Protein AF-A0A431TX43-F1 (afdb_monomer)

Foldseek 3Di:
DADPVVVVLVVLLCVLLVPDPFFPDKDWDDCVVVVNDDPPDATEIEGEGAPVCQVVCLVCVVVSVVSSAAWPDWDACVVVPQRQWIWTFHVPPTHTYIYGYAYPPGDDDDDPDDCDDDPDDDDPDDDDDDDDDDDDDDDDDDDD

InterPro domains:
  IPR043519 Nucleotidyltransferase superfamily [G3DSA:3.30.460.10] (5-109)
  IPR043519 Nucleotidyltransferase superfamily [SSF81301] (9-104)

Mean predicted aligned error: 12.67 Å

Secondary structure (DSSP, 8-state):
---HHHHHHHHHHHHHHTTSTTEEEEEE-HHHHTT---TT--EEEEEEE-TTTHHHHHHTHHHHHHTTSEEEEEEEEGGGTEEEEEEEEEETTTEEEEEEEEESSP-PPPPSS------PPPPP----------PPP-------

Nearest PDB structures (foldseek):
  1fa0-assembly1_A  TM=6.247E-01  e=3.330E-04  Saccharomyces cerevisiae
  2hhp-assembly1_A  TM=6.272E-01  e=1.187E-03  Saccharomyces cerevisiae
  1q79-assembly1_A  TM=6.149E-01  e=7.606E-04  Bos taurus
  2q66-assembly1_A  TM=6.181E-01  e=4.228E-03  Saccharomyces cerevisiae
  4lt6-assembly2_B  TM=6.548E-01  e=7.030E-03  Homo sapiens

Structure (mmCIF, N/CA/C/O backbone):
data_AF-A0A431TX43-F1
#
_entry.id   AF-A0A431TX43-F1
#
loop_
_atom_site.group_PDB
_atom_site.id
_atom_site.type_symbol
_atom_site.label_atom_id
_atom_site.label_alt_id
_atom_site.label_comp_id
_atom_site.label_asym_id
_atom_site.label_entity_id
_atom_site.label_seq_id
_atom_site.pdbx_PDB_ins_code
_atom_site.Cartn_x
_atom_site.Cartn_y
_atom_site.Cartn_z
_atom_site.occupancy
_atom_site.B_iso_or_equiv
_atom_site.auth_seq_id
_atom_site.auth_comp_id
_atom_site.auth_asym_id
_atom_site.auth_atom_id
_atom_site.pdbx_PDB_model_num
ATOM 1 N N . MET A 1 1 ? -2.132 2.238 21.425 1.00 80.12 1 MET A N 1
ATOM 2 C CA . MET A 1 1 ? -2.419 0.804 21.174 1.00 80.12 1 MET A CA 1
ATOM 3 C C . MET A 1 1 ? -2.918 0.733 19.749 1.00 80.12 1 MET A C 1
ATOM 5 O O . MET A 1 1 ? -3.757 1.552 19.419 1.00 80.12 1 MET A O 1
ATOM 9 N N . ILE A 1 2 ? -2.390 -0.160 18.915 1.00 87.12 2 ILE A N 1
ATOM 10 C CA . ILE A 1 2 ? -2.815 -0.237 17.511 1.00 87.12 2 ILE A CA 1
ATOM 11 C C . ILE A 1 2 ? -4.205 -0.896 17.459 1.00 87.12 2 ILE A C 1
ATOM 13 O O . ILE A 1 2 ? -4.360 -1.964 18.060 1.00 87.12 2 ILE A O 1
ATOM 17 N N . PRO A 1 3 ? -5.209 -0.302 16.790 1.00 93.38 3 PRO A N 1
ATOM 18 C CA . PRO A 1 3 ? -6.519 -0.921 16.642 1.00 93.38 3 PRO A CA 1
ATOM 19 C C . PRO A 1 3 ? -6.438 -2.262 15.903 1.00 93.38 3 PRO A C 1
ATOM 21 O O . PRO A 1 3 ? -5.670 -2.438 14.953 1.00 93.38 3 PRO A O 1
ATOM 24 N N . ALA A 1 4 ? -7.266 -3.218 16.325 1.00 93.75 4 ALA A N 1
ATOM 25 C CA . ALA A 1 4 ? -7.238 -4.580 15.791 1.00 93.75 4 ALA A CA 1
ATOM 26 C C . ALA A 1 4 ? -7.537 -4.635 14.282 1.00 93.75 4 ALA A C 1
ATOM 28 O O . ALA A 1 4 ? -6.928 -5.436 13.576 1.00 93.75 4 ALA A O 1
ATOM 29 N N . ALA A 1 5 ? -8.428 -3.766 13.794 1.00 94.19 5 ALA A N 1
ATOM 30 C CA . ALA A 1 5 ? -8.775 -3.632 12.380 1.00 94.19 5 ALA A CA 1
ATOM 31 C C . ALA A 1 5 ? -7.543 -3.322 11.514 1.00 94.19 5 ALA A C 1
ATOM 33 O O . ALA A 1 5 ? -7.214 -4.077 10.598 1.00 94.19 5 ALA A O 1
ATOM 34 N N . HIS A 1 6 ? -6.814 -2.261 11.865 1.00 95.38 6 HIS A N 1
ATOM 35 C CA . HIS A 1 6 ? -5.587 -1.840 11.191 1.00 95.38 6 HIS A CA 1
ATOM 36 C C . HIS A 1 6 ? -4.523 -2.931 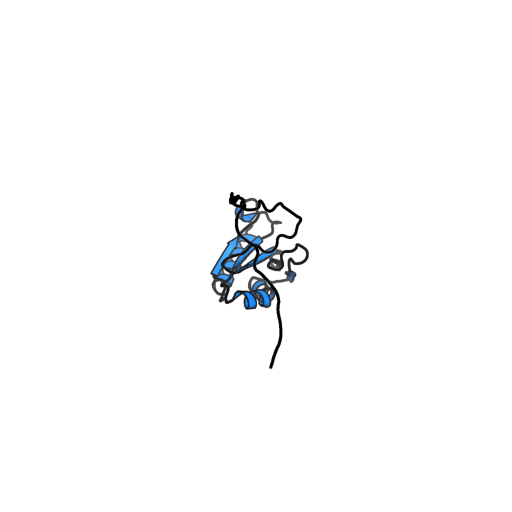11.222 1.00 95.38 6 HIS A C 1
ATOM 38 O O . HIS A 1 6 ? -3.910 -3.236 10.201 1.00 95.38 6 HIS A O 1
ATOM 44 N N . GLN A 1 7 ? -4.334 -3.571 12.378 1.00 94.44 7 GLN A N 1
ATOM 45 C CA . GLN A 1 7 ? -3.363 -4.651 12.509 1.00 94.44 7 GLN A CA 1
ATOM 46 C C . GLN A 1 7 ? -3.709 -5.854 11.619 1.00 94.44 7 GLN A C 1
ATOM 48 O O . GLN A 1 7 ? -2.837 -6.375 10.923 1.00 94.44 7 GLN A O 1
ATOM 53 N N . GLN A 1 8 ? -4.971 -6.287 11.608 1.00 95.62 8 GLN A N 1
ATOM 54 C CA . GLN A 1 8 ? -5.426 -7.401 10.772 1.00 95.62 8 GLN A CA 1
ATOM 55 C C . GLN A 1 8 ? -5.270 -7.087 9.283 1.00 95.62 8 GLN A C 1
ATOM 57 O O . GLN A 1 8 ? -4.747 -7.925 8.542 1.00 95.62 8 GLN A O 1
ATOM 62 N N . PHE A 1 9 ? -5.647 -5.875 8.865 1.00 96.81 9 PHE A N 1
ATOM 63 C CA . PHE A 1 9 ? -5.485 -5.429 7.485 1.00 96.81 9 PHE A CA 1
ATOM 64 C C . PHE A 1 9 ? -4.014 -5.447 7.061 1.00 96.81 9 PHE A C 1
ATOM 66 O O . PHE A 1 9 ? -3.682 -6.070 6.058 1.00 96.81 9 PHE A O 1
ATOM 73 N N . VAL A 1 10 ? -3.106 -4.851 7.847 1.00 96.00 10 VAL A N 1
ATOM 74 C CA . VAL A 1 10 ? -1.666 -4.828 7.528 1.00 96.00 10 VAL A CA 1
ATOM 75 C C . VAL A 1 10 ? -1.093 -6.242 7.427 1.00 96.00 10 VAL A C 1
ATOM 77 O O . VAL A 1 10 ? -0.368 -6.547 6.480 1.00 96.00 10 VAL A O 1
ATOM 80 N N . HIS A 1 11 ? -1.435 -7.133 8.361 1.00 95.94 11 HIS A N 1
ATOM 81 C CA . HIS A 1 11 ? -0.963 -8.520 8.331 1.00 95.94 11 HIS A CA 1
ATOM 82 C C . HIS A 1 11 ? -1.430 -9.254 7.066 1.00 95.94 11 HIS A C 1
ATOM 84 O O . HIS A 1 11 ? -0.638 -9.953 6.427 1.00 95.94 11 HIS A O 1
ATOM 90 N N . HIS A 1 12 ? -2.698 -9.083 6.687 1.00 96.69 12 HIS A N 1
ATOM 91 C CA . HIS A 1 12 ? -3.237 -9.653 5.458 1.00 96.69 12 HIS A CA 1
ATOM 92 C C . HIS A 1 12 ? -2.572 -9.045 4.217 1.00 96.69 12 HIS A C 1
ATOM 94 O O . HIS A 1 12 ? -2.070 -9.784 3.367 1.00 96.69 12 HIS A O 1
ATOM 100 N N . ALA A 1 13 ? -2.493 -7.716 4.145 1.00 97.19 13 ALA A N 1
ATOM 101 C CA . ALA A 1 13 ? -1.906 -6.993 3.028 1.00 97.19 13 ALA A CA 1
ATOM 102 C C . ALA A 1 13 ? -0.452 -7.418 2.792 1.00 97.19 13 ALA A C 1
ATOM 104 O O . ALA A 1 13 ? -0.097 -7.780 1.675 1.00 97.19 13 ALA A O 1
ATOM 105 N N . VAL A 1 14 ? 0.381 -7.493 3.835 1.00 96.88 14 VAL A N 1
ATOM 106 C CA . VAL A 1 14 ? 1.767 -7.982 3.718 1.00 96.88 14 VAL A CA 1
ATOM 107 C C . VAL A 1 14 ? 1.811 -9.429 3.208 1.00 96.88 14 VAL A C 1
ATOM 109 O O . VAL A 1 14 ? 2.640 -9.765 2.357 1.00 96.88 14 VAL A O 1
ATOM 112 N N . ALA A 1 15 ? 0.905 -10.295 3.667 1.00 97.25 15 ALA A N 1
ATOM 113 C CA . ALA A 1 15 ? 0.834 -11.683 3.213 1.00 97.25 15 ALA A CA 1
ATOM 114 C C . ALA A 1 15 ? 0.398 -11.819 1.741 1.00 97.25 15 ALA A C 1
ATOM 116 O O . ALA A 1 15 ? 0.795 -12.781 1.080 1.00 97.25 15 ALA A O 1
ATOM 117 N N . VAL A 1 16 ? -0.422 -10.905 1.220 1.00 97.56 16 VAL A N 1
ATOM 118 C CA . VAL A 1 16 ? -0.799 -10.859 -0.203 1.00 97.56 16 VAL A CA 1
ATOM 119 C C . VAL A 1 16 ? 0.334 -10.253 -1.032 1.00 97.56 16 VAL A C 1
ATOM 121 O O . VAL A 1 16 ? 0.825 -10.892 -1.960 1.00 97.56 16 VAL A O 1
ATOM 124 N N . LEU A 1 17 ? 0.821 -9.071 -0.647 1.00 97.25 17 LEU A N 1
ATOM 125 C CA . LEU A 1 17 ? 1.832 -8.302 -1.378 1.00 97.25 17 LEU A CA 1
ATOM 126 C C . LEU A 1 17 ? 3.170 -9.039 -1.499 1.00 97.25 17 LEU A C 1
ATOM 128 O O . LEU A 1 17 ? 3.805 -8.972 -2.547 1.00 97.25 17 LEU A O 1
ATOM 132 N N . SER A 1 18 ? 3.571 -9.802 -0.479 1.00 95.62 18 SER A N 1
ATOM 133 C CA . SER A 1 18 ? 4.780 -10.647 -0.524 1.00 95.62 18 SER A CA 1
ATOM 134 C C . SER A 1 18 ? 4.723 -11.768 -1.570 1.00 95.62 18 SER A C 1
ATOM 136 O O . SER A 1 18 ? 5.760 -12.321 -1.933 1.00 95.62 18 SER A O 1
ATOM 138 N N . ARG A 1 19 ? 3.528 -12.108 -2.068 1.00 96.44 19 ARG A N 1
ATOM 139 C CA . ARG A 1 19 ? 3.313 -13.096 -3.136 1.00 96.44 19 ARG A CA 1
ATOM 140 C C . ARG A 1 19 ? 3.077 -12.458 -4.503 1.00 96.44 19 ARG A C 1
ATOM 142 O O . ARG A 1 19 ? 3.000 -13.185 -5.490 1.00 96.44 19 ARG A O 1
ATOM 149 N N . THR A 1 20 ? 2.990 -11.132 -4.579 1.00 96.50 20 THR A N 1
ATOM 150 C CA . THR A 1 20 ? 2.767 -10.396 -5.824 1.00 96.50 20 THR A CA 1
ATOM 151 C C . THR A 1 20 ? 4.092 -10.195 -6.567 1.00 96.50 20 THR A C 1
ATOM 153 O O . THR A 1 20 ? 4.960 -9.461 -6.087 1.00 96.50 20 THR A O 1
ATOM 156 N N . PRO A 1 21 ? 4.281 -10.792 -7.762 1.00 96.75 21 PRO A N 1
ATOM 157 C CA . PRO A 1 21 ? 5.534 -10.669 -8.498 1.00 96.75 21 PRO A CA 1
ATOM 158 C C . PRO A 1 21 ? 5.849 -9.215 -8.855 1.00 96.75 21 PRO A C 1
ATOM 160 O O . PRO A 1 21 ? 5.016 -8.516 -9.437 1.00 96.75 21 PRO A O 1
ATOM 163 N N . GLY A 1 22 ? 7.076 -8.788 -8.557 1.00 96.06 22 GLY A N 1
ATOM 164 C CA . GLY A 1 22 ? 7.559 -7.431 -8.816 1.00 96.06 22 GLY A CA 1
ATOM 165 C C . GLY A 1 22 ? 7.403 -6.462 -7.644 1.00 96.06 22 GLY A C 1
ATOM 166 O O . GLY A 1 22 ? 7.916 -5.352 -7.736 1.00 96.06 22 GLY A O 1
ATOM 167 N N . ILE A 1 23 ? 6.756 -6.863 -6.545 1.00 97.12 23 ILE A N 1
ATOM 168 C CA . ILE A 1 23 ? 6.844 -6.153 -5.264 1.00 97.12 23 ILE A CA 1
ATOM 169 C C . ILE A 1 23 ? 8.015 -6.751 -4.483 1.00 97.12 23 ILE A C 1
ATOM 171 O O . ILE A 1 23 ? 8.047 -7.950 -4.220 1.00 97.12 23 ILE A O 1
ATOM 175 N N . VAL A 1 24 ? 8.998 -5.922 -4.142 1.00 96.25 24 VAL A N 1
ATOM 176 C CA . VAL A 1 24 ? 10.239 -6.338 -3.464 1.00 96.25 24 VAL A CA 1
ATOM 177 C C . VAL A 1 24 ? 10.257 -5.970 -1.982 1.00 96.25 24 VAL A C 1
ATOM 179 O O . VAL A 1 24 ? 11.102 -6.455 -1.235 1.00 96.25 24 VAL A O 1
ATOM 182 N N . GLY A 1 25 ? 9.326 -5.124 -1.540 1.00 95.12 25 GLY A N 1
ATOM 183 C CA . GLY A 1 25 ? 9.193 -4.747 -0.141 1.00 95.12 25 GLY A CA 1
ATOM 184 C C . GLY A 1 25 ? 7.925 -3.951 0.132 1.00 95.12 25 GLY A C 1
ATOM 185 O O . GLY A 1 25 ? 7.310 -3.395 -0.777 1.00 95.12 25 GLY A O 1
ATOM 186 N N . VAL A 1 26 ? 7.553 -3.893 1.407 1.00 96.50 26 VAL A N 1
ATOM 187 C CA . VAL A 1 26 ? 6.471 -3.049 1.915 1.00 96.50 26 VAL A CA 1
ATOM 188 C C . VAL A 1 26 ? 7.015 -2.300 3.125 1.00 96.50 26 VAL A C 1
ATOM 190 O O . VAL A 1 26 ? 7.568 -2.918 4.034 1.00 96.50 26 VAL A O 1
ATOM 193 N N . ALA A 1 27 ? 6.882 -0.980 3.123 1.00 94.75 27 ALA A N 1
ATOM 194 C CA . ALA A 1 27 ? 7.138 -0.136 4.282 1.00 94.75 27 ALA A CA 1
ATOM 195 C C . ALA A 1 27 ? 5.823 0.481 4.768 1.00 94.75 27 ALA A C 1
ATOM 197 O O . ALA A 1 27 ? 4.875 0.613 3.995 1.00 94.75 27 ALA A O 1
ATOM 198 N N . ILE A 1 28 ? 5.776 0.851 6.044 1.00 93.88 28 ILE A N 1
ATOM 199 C CA . ILE A 1 28 ? 4.630 1.515 6.666 1.00 93.88 28 ILE A CA 1
ATOM 200 C C . ILE A 1 28 ? 5.071 2.870 7.222 1.00 93.88 28 ILE A C 1
ATOM 202 O O . ILE A 1 28 ? 6.151 2.976 7.814 1.00 93.88 28 ILE A O 1
ATOM 206 N N . GLY A 1 29 ? 4.273 3.900 6.962 1.00 90.25 29 GLY A N 1
ATOM 207 C CA . GLY A 1 29 ? 4.542 5.284 7.342 1.00 90.25 29 GLY A CA 1
ATOM 208 C C . GLY A 1 29 ? 3.502 5.852 8.305 1.00 90.25 29 GLY A C 1
ATOM 209 O O . GLY A 1 29 ? 2.799 5.109 8.992 1.00 90.25 29 GLY A O 1
ATOM 210 N N . GLY A 1 30 ? 3.456 7.183 8.356 1.00 88.12 30 GLY A N 1
ATOM 211 C CA . GLY A 1 30 ? 2.421 7.955 9.040 1.00 88.12 30 GLY A CA 1
ATOM 212 C C . GLY A 1 30 ? 2.247 7.639 10.522 1.00 88.12 30 GLY A C 1
ATOM 213 O O . GLY A 1 30 ? 3.205 7.331 11.244 1.00 88.12 30 GLY A O 1
ATOM 214 N N . SER A 1 31 ? 0.990 7.692 10.962 1.00 82.19 31 SER A N 1
ATOM 215 C CA . SER A 1 31 ? 0.580 7.536 12.365 1.00 82.19 31 SER A CA 1
ATOM 216 C C . SER A 1 31 ? 1.021 6.202 12.985 1.00 82.19 31 SER A C 1
ATOM 218 O O . SER A 1 31 ? 1.216 6.112 14.202 1.00 82.19 31 SER A O 1
ATOM 220 N N . TRP A 1 32 ? 1.254 5.169 12.162 1.00 87.81 32 TRP A N 1
ATOM 221 C CA . TRP A 1 32 ? 1.773 3.878 12.616 1.00 87.81 32 TRP A CA 1
ATOM 222 C C . TRP A 1 32 ? 3.214 4.004 13.111 1.00 87.81 32 TRP A C 1
ATOM 224 O O . TRP A 1 32 ? 3.552 3.504 14.186 1.00 87.81 32 TRP A O 1
ATOM 234 N N . GLN A 1 33 ? 4.069 4.674 12.334 1.00 79.69 33 GLN A N 1
ATOM 235 C CA . GLN A 1 33 ? 5.471 4.886 12.694 1.00 79.69 33 GLN A CA 1
ATOM 236 C C . GLN A 1 33 ? 5.598 5.818 13.907 1.00 79.69 33 GLN A C 1
ATOM 238 O O . GLN A 1 33 ? 6.448 5.593 14.766 1.00 79.69 33 GLN A O 1
ATOM 243 N N . GLU A 1 34 ? 4.719 6.814 14.006 1.00 81.25 34 GLU A N 1
ATOM 244 C CA . GLU A 1 34 ? 4.674 7.782 15.110 1.00 81.25 34 GLU A CA 1
ATOM 245 C C . GLU A 1 34 ? 4.026 7.225 16.392 1.00 81.25 34 GLU A C 1
ATOM 247 O O . GLU A 1 34 ? 3.975 7.909 17.412 1.00 81.25 34 GLU A O 1
ATOM 252 N N . GLN A 1 35 ? 3.545 5.974 16.363 1.00 80.12 35 GLN A N 1
ATOM 253 C CA . GLN A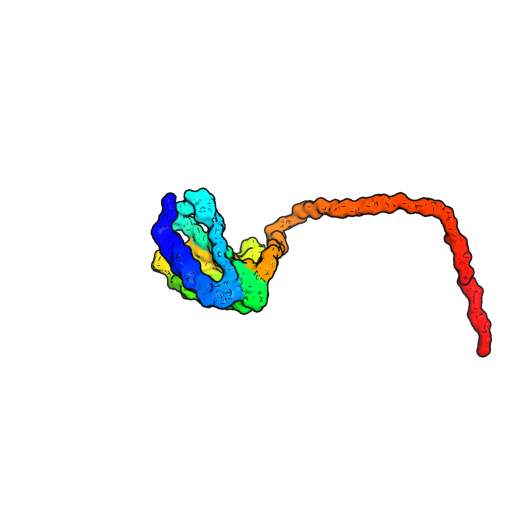 1 35 ? 2.829 5.315 17.465 1.00 80.12 35 GLN A CA 1
ATOM 254 C C . GLN A 1 35 ? 1.578 6.081 17.943 1.00 80.12 35 GLN A C 1
ATOM 256 O O . GLN A 1 35 ? 1.133 5.895 19.079 1.00 80.12 35 GLN A O 1
ATOM 261 N N . ALA A 1 36 ? 0.995 6.904 17.069 1.00 85.19 36 ALA A N 1
ATOM 262 C CA . ALA A 1 36 ? -0.149 7.777 17.339 1.00 85.19 36 ALA A CA 1
ATOM 263 C C . ALA A 1 36 ? -1.468 7.253 16.739 1.00 85.19 36 ALA A C 1
ATOM 265 O O . ALA A 1 36 ? -2.469 7.959 16.739 1.00 85.19 36 ALA A O 1
ATOM 266 N N . LEU A 1 37 ? -1.459 6.023 16.223 1.00 89.19 37 LEU A N 1
ATOM 267 C CA . LEU A 1 37 ? -2.563 5.433 15.47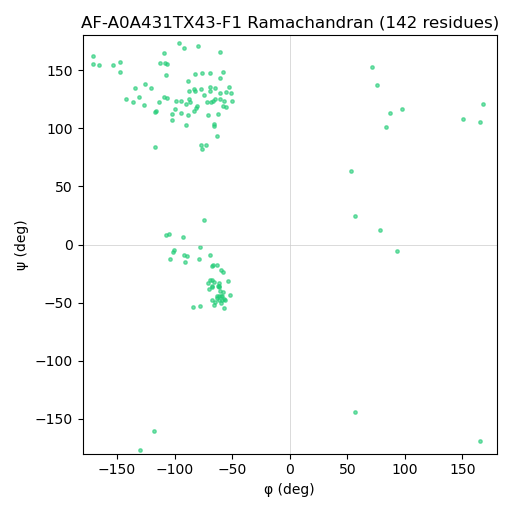4 1.00 89.19 37 LEU A CA 1
ATOM 268 C C . LEU A 1 37 ? -3.790 5.140 16.358 1.00 89.19 37 LEU A C 1
ATOM 270 O O . LEU A 1 37 ? -3.670 4.519 17.422 1.00 89.19 37 LEU A O 1
ATOM 274 N N . ASP A 1 38 ? -4.962 5.551 15.878 1.00 90.69 38 ASP A N 1
ATOM 275 C CA . ASP A 1 38 ? -6.280 5.351 16.485 1.00 90.69 38 ASP A CA 1
ATOM 276 C C . ASP A 1 38 ? -7.300 4.769 15.484 1.00 90.69 38 ASP A C 1
ATOM 278 O O . ASP A 1 38 ? -6.963 4.422 14.354 1.00 90.69 38 ASP A O 1
ATOM 282 N N . GLU A 1 39 ? -8.556 4.607 15.908 1.00 89.38 39 GLU A N 1
ATOM 283 C CA . GLU A 1 39 ? -9.613 3.994 15.088 1.00 89.38 39 GLU A CA 1
ATOM 284 C C . GLU A 1 39 ? -10.009 4.810 13.845 1.00 89.38 39 GLU A C 1
ATOM 286 O O . GLU A 1 39 ? -10.603 4.250 12.925 1.00 89.38 39 GLU A O 1
ATOM 291 N N . PHE A 1 40 ? -9.662 6.099 13.800 1.00 91.00 40 PHE A N 1
ATOM 292 C CA . PHE A 1 40 ? -9.968 7.009 12.691 1.00 91.00 40 PHE A CA 1
ATOM 293 C C . PHE A 1 40 ? -8.770 7.248 11.771 1.00 91.00 40 PHE A C 1
ATOM 295 O O . PHE A 1 40 ? -8.909 7.899 10.736 1.00 91.00 40 PHE A O 1
ATOM 302 N N . SER A 1 41 ? -7.604 6.734 12.154 1.00 92.94 41 SER A N 1
ATOM 303 C CA . SER A 1 41 ? -6.368 6.880 11.405 1.00 92.94 41 SER A CA 1
ATOM 304 C C . SER A 1 41 ? -6.414 6.096 10.097 1.00 92.94 41 SER A C 1
ATOM 306 O O . SER A 1 41 ? -6.995 5.012 10.005 1.00 92.94 41 SER A O 1
ATOM 308 N N . ASP A 1 42 ? -5.747 6.632 9.091 1.00 94.69 42 ASP A N 1
ATOM 309 C CA . ASP A 1 42 ? -5.416 5.949 7.853 1.00 94.69 42 ASP A CA 1
ATOM 310 C C . ASP A 1 42 ? -4.195 5.027 8.009 1.00 94.69 42 ASP A C 1
ATOM 312 O O . ASP A 1 42 ? -3.516 4.981 9.041 1.00 94.69 42 ASP A O 1
ATOM 316 N N . LEU A 1 43 ? -3.954 4.224 6.971 1.00 96.50 43 LEU A N 1
ATOM 317 C CA . LEU A 1 43 ? -2.762 3.396 6.828 1.00 96.50 43 LEU A CA 1
ATOM 318 C C . LEU A 1 43 ? -1.943 3.835 5.620 1.00 96.50 43 LEU A C 1
ATOM 320 O O . LEU A 1 43 ? -2.354 3.613 4.485 1.00 96.50 43 LEU A O 1
ATOM 324 N N . ASP A 1 44 ? -0.736 4.333 5.863 1.00 96.19 44 ASP A N 1
ATOM 325 C CA . ASP A 1 44 ? 0.227 4.661 4.813 1.00 96.19 44 ASP A CA 1
ATOM 326 C C . ASP A 1 44 ? 1.129 3.465 4.489 1.00 96.19 44 ASP A C 1
ATOM 328 O O . ASP A 1 44 ? 2.091 3.180 5.211 1.00 96.19 44 ASP A O 1
ATOM 332 N N . LEU A 1 45 ? 0.869 2.769 3.382 1.00 97.31 45 LEU A N 1
ATOM 333 C CA . LEU A 1 45 ? 1.715 1.677 2.897 1.00 97.31 45 LEU A CA 1
ATOM 334 C C . LEU A 1 45 ? 2.513 2.107 1.667 1.00 97.31 45 LEU A C 1
ATOM 336 O O . LEU A 1 45 ? 1.968 2.514 0.642 1.00 97.31 45 LEU A O 1
ATOM 340 N N . VAL A 1 46 ? 3.830 1.931 1.729 1.00 96.81 46 VAL A N 1
ATOM 341 C CA . VAL A 1 46 ? 4.726 2.132 0.589 1.00 96.81 46 VAL A CA 1
ATOM 342 C C . VAL A 1 46 ? 5.110 0.778 0.008 1.00 96.81 46 VAL A C 1
ATOM 344 O O . VAL A 1 46 ? 5.835 -0.001 0.627 1.00 96.81 46 VAL A O 1
ATOM 347 N N . LEU A 1 47 ? 4.637 0.504 -1.203 1.00 97.31 47 LEU A N 1
ATOM 348 C CA . LEU A 1 47 ? 4.950 -0.690 -1.976 1.00 97.31 47 LEU A CA 1
ATOM 349 C C . LEU A 1 47 ? 6.206 -0.414 -2.801 1.00 97.31 47 LEU A C 1
ATOM 351 O O . LEU A 1 47 ? 6.192 0.387 -3.740 1.00 97.31 47 LEU A O 1
ATOM 355 N N . VAL A 1 48 ? 7.293 -1.093 -2.447 1.00 96.88 48 VAL A N 1
ATOM 356 C CA . VAL A 1 48 ? 8.572 -0.997 -3.146 1.00 96.88 48 VAL A CA 1
ATOM 357 C C . VAL A 1 48 ? 8.571 -1.998 -4.293 1.00 96.88 48 VAL A C 1
ATOM 359 O O . VAL A 1 48 ? 8.377 -3.196 -4.085 1.00 96.88 48 VAL A O 1
ATOM 362 N N . LEU A 1 49 ? 8.778 -1.507 -5.507 1.00 97.12 49 LEU A N 1
ATOM 363 C CA . LEU A 1 49 ? 8.671 -2.261 -6.746 1.00 97.12 49 LEU A CA 1
ATOM 364 C C . LEU A 1 49 ? 10.048 -2.520 -7.353 1.00 97.12 49 LEU A C 1
ATOM 366 O O . LEU A 1 49 ? 10.935 -1.659 -7.332 1.00 97.12 49 LEU A O 1
ATOM 370 N N . ASP A 1 50 ? 10.180 -3.679 -7.989 1.00 96.06 50 ASP A N 1
ATOM 371 C CA . ASP A 1 50 ? 11.203 -3.904 -9.001 1.00 96.06 50 ASP A CA 1
ATOM 372 C C . ASP A 1 50 ? 10.979 -2.900 -10.155 1.00 96.06 50 ASP A C 1
ATOM 374 O O . ASP A 1 50 ? 9.871 -2.855 -10.711 1.00 96.06 50 ASP A O 1
ATOM 378 N N . PRO A 1 51 ? 11.985 -2.092 -10.546 1.00 95.44 51 PRO A N 1
ATOM 379 C CA . PRO A 1 51 ? 11.860 -1.163 -11.668 1.00 95.44 51 PRO A CA 1
ATOM 380 C C . PRO A 1 51 ? 11.385 -1.811 -12.974 1.00 95.44 51 PRO A C 1
ATOM 382 O O . PRO A 1 51 ? 10.670 -1.158 -13.734 1.00 95.44 51 PRO A O 1
ATOM 385 N N . ALA A 1 52 ? 11.712 -3.081 -13.231 1.00 95.88 52 ALA A N 1
ATOM 386 C CA . ALA A 1 52 ? 11.243 -3.790 -14.421 1.00 95.88 52 ALA A CA 1
ATOM 387 C C . ALA A 1 52 ? 9.732 -4.086 -14.378 1.00 95.88 52 ALA A C 1
ATOM 389 O O . ALA A 1 52 ? 9.072 -4.124 -15.416 1.00 95.88 52 ALA A O 1
ATOM 390 N N . ALA A 1 53 ? 9.166 -4.270 -13.182 1.00 96.00 53 ALA A N 1
ATOM 391 C CA . ALA A 1 53 ? 7.743 -4.537 -12.984 1.00 96.00 53 ALA A CA 1
ATOM 392 C C . ALA A 1 53 ? 6.909 -3.263 -12.779 1.00 96.00 53 ALA A C 1
ATOM 394 O O . ALA A 1 53 ? 5.682 -3.317 -12.893 1.00 96.00 53 ALA A O 1
ATOM 395 N N . ALA A 1 54 ? 7.551 -2.127 -12.490 1.00 95.19 54 ALA A N 1
ATOM 396 C CA . ALA A 1 54 ? 6.875 -0.895 -12.106 1.00 95.19 54 ALA A CA 1
ATOM 397 C C . ALA A 1 54 ? 5.830 -0.401 -13.124 1.00 95.19 54 ALA A C 1
ATOM 399 O O . ALA A 1 54 ? 4.709 -0.151 -12.694 1.00 95.19 54 ALA A O 1
ATOM 400 N N . PRO A 1 55 ? 6.086 -0.316 -14.448 1.00 94.94 55 PRO A N 1
ATOM 401 C CA . PRO A 1 55 ? 5.070 0.162 -15.393 1.00 94.94 55 PRO A CA 1
ATOM 402 C C . PRO A 1 55 ? 3.784 -0.673 -15.365 1.00 94.94 55 PRO A C 1
ATOM 404 O O . PRO A 1 55 ? 2.685 -0.123 -15.373 1.00 94.94 55 PRO A O 1
ATOM 407 N N . ARG A 1 56 ? 3.927 -2.000 -15.266 1.00 96.38 56 ARG A N 1
ATOM 408 C CA . ARG A 1 56 ? 2.804 -2.936 -15.157 1.00 96.38 56 ARG A CA 1
ATOM 409 C C . ARG A 1 56 ? 2.057 -2.746 -13.841 1.00 96.38 56 ARG A C 1
ATOM 411 O O . ARG A 1 56 ? 0.853 -2.538 -13.855 1.00 96.38 56 ARG A O 1
ATOM 418 N N . LEU A 1 57 ? 2.766 -2.765 -12.712 1.00 96.56 57 LEU A N 1
ATOM 419 C CA . LEU A 1 57 ? 2.144 -2.640 -11.390 1.00 96.56 57 LEU A CA 1
ATOM 420 C C . LEU A 1 57 ? 1.496 -1.268 -11.174 1.00 96.56 57 LEU A C 1
ATOM 422 O O . LEU A 1 57 ? 0.471 -1.193 -10.511 1.00 96.56 57 LEU A O 1
ATOM 426 N N . LEU A 1 58 ? 2.041 -0.199 -11.768 1.00 94.94 58 LEU A N 1
ATOM 427 C CA . LEU A 1 58 ? 1.421 1.128 -11.795 1.00 94.94 58 LEU A CA 1
ATOM 428 C C . LEU A 1 58 ? 0.135 1.135 -12.652 1.00 94.94 58 LEU A C 1
ATOM 430 O O . LEU A 1 58 ? -0.841 1.784 -12.290 1.00 94.94 58 LEU A O 1
ATOM 434 N N . ALA A 1 59 ? 0.079 0.395 -13.760 1.00 95.00 59 ALA A N 1
ATOM 435 C CA . ALA A 1 59 ? -1.163 0.240 -14.524 1.00 95.00 59 ALA A CA 1
ATOM 436 C C . ALA A 1 59 ? -2.199 -0.636 -13.789 1.00 95.00 59 ALA A C 1
ATOM 438 O O . 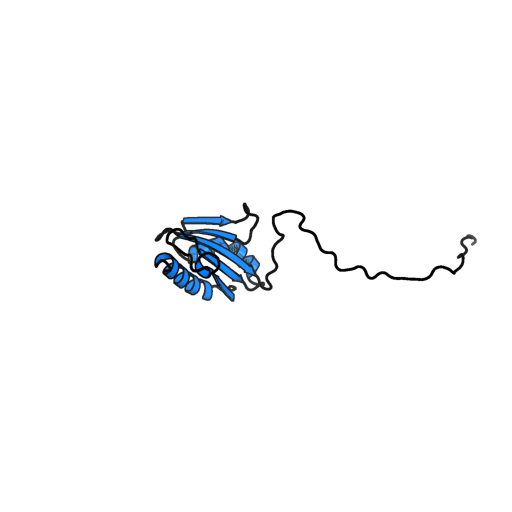ALA A 1 59 ? -3.398 -0.386 -13.870 1.00 95.00 59 ALA A O 1
ATOM 439 N N . GLU A 1 60 ? -1.735 -1.630 -13.031 1.00 95.88 60 GLU A N 1
ATOM 440 C CA . GLU A 1 60 ? -2.556 -2.621 -12.325 1.00 95.88 60 GLU A CA 1
ATOM 441 C C . GLU A 1 60 ? -2.888 -2.229 -10.869 1.00 95.88 60 GLU A C 1
ATOM 443 O O . GLU A 1 60 ? -3.484 -3.029 -10.149 1.00 95.88 60 GLU A O 1
ATOM 448 N N . ARG A 1 61 ? -2.546 -1.014 -10.403 1.00 95.88 61 ARG A N 1
ATOM 449 C CA . ARG A 1 61 ? -2.720 -0.614 -8.985 1.00 95.88 61 ARG A CA 1
ATOM 450 C C . ARG A 1 61 ? -4.129 -0.853 -8.431 1.00 95.88 61 ARG A C 1
ATOM 452 O O . ARG A 1 61 ? -4.204 -1.374 -7.321 1.00 95.88 61 ARG A O 1
ATOM 459 N N . PRO A 1 62 ? -5.229 -0.546 -9.152 1.00 97.19 62 PRO A N 1
ATOM 460 C CA . PRO A 1 62 ? -6.572 -0.835 -8.647 1.00 97.19 62 PRO A CA 1
ATOM 461 C C . PRO A 1 62 ? -6.808 -2.332 -8.414 1.00 97.19 62 PRO A C 1
ATOM 463 O O . PRO A 1 62 ? -7.439 -2.712 -7.434 1.00 97.19 62 PRO A O 1
ATOM 466 N N . ALA A 1 63 ? -6.254 -3.197 -9.270 1.00 97.75 63 ALA A N 1
ATOM 467 C CA . ALA A 1 63 ? -6.350 -4.645 -9.103 1.00 97.75 63 ALA A CA 1
ATOM 468 C C . ALA A 1 63 ? -5.507 -5.136 -7.915 1.00 97.75 63 ALA A C 1
ATOM 470 O O . ALA A 1 63 ? -5.946 -6.007 -7.167 1.00 97.75 63 ALA A O 1
ATOM 471 N N . VAL A 1 64 ? -4.324 -4.545 -7.702 1.00 97.75 64 VAL A N 1
ATOM 472 C CA . VAL A 1 64 ? -3.515 -4.807 -6.502 1.00 97.75 64 VAL A CA 1
ATOM 473 C C . VAL A 1 64 ? -4.287 -4.398 -5.247 1.00 97.75 64 VAL A C 1
ATOM 475 O O . VAL A 1 64 ? -4.395 -5.213 -4.338 1.00 97.75 64 VAL A O 1
ATOM 478 N N . ALA A 1 65 ? -4.879 -3.202 -5.209 1.00 98.12 65 ALA A N 1
ATOM 479 C CA . ALA A 1 65 ? -5.698 -2.738 -4.087 1.00 98.12 65 ALA A CA 1
ATOM 480 C C . ALA A 1 65 ? -6.891 -3.673 -3.823 1.00 98.12 65 ALA A C 1
ATOM 482 O O . ALA A 1 65 ? -7.077 -4.147 -2.705 1.00 98.12 65 ALA A O 1
ATOM 483 N N . ALA A 1 66 ? -7.634 -4.049 -4.867 1.00 98.00 66 ALA A N 1
ATOM 484 C CA . ALA A 1 66 ? -8.762 -4.975 -4.757 1.00 98.00 66 ALA A CA 1
ATOM 485 C C . ALA A 1 66 ? -8.375 -6.364 -4.209 1.00 98.00 66 ALA A C 1
ATOM 487 O O . ALA A 1 66 ? -9.227 -7.073 -3.683 1.00 98.00 66 ALA A O 1
ATOM 488 N N . SER A 1 67 ? -7.101 -6.762 -4.304 1.00 97.44 67 SER A N 1
ATOM 489 C CA . SER A 1 67 ? -6.612 -8.023 -3.732 1.00 97.44 67 SER A CA 1
ATOM 490 C C . SER A 1 67 ? -6.362 -7.978 -2.218 1.00 97.44 67 SER A C 1
ATOM 492 O O . SER A 1 67 ? -6.178 -9.033 -1.615 1.00 97.44 67 SER A O 1
ATOM 494 N N . LEU A 1 68 ? -6.347 -6.788 -1.601 1.00 97.69 68 LEU A N 1
ATOM 495 C CA . LEU A 1 68 ? -6.022 -6.601 -0.179 1.00 97.69 68 LEU A CA 1
ATOM 496 C C . LEU A 1 68 ? -7.249 -6.639 0.743 1.00 97.69 68 LEU A C 1
ATOM 498 O O . LEU A 1 68 ? -7.093 -6.637 1.961 1.00 97.69 68 LEU A O 1
ATOM 502 N N . GLY A 1 69 ? -8.464 -6.647 0.193 1.00 96.44 69 GLY A N 1
ATOM 503 C CA . GLY A 1 69 ? -9.696 -6.643 0.978 1.00 96.44 69 GLY A CA 1
ATOM 504 C C . GLY A 1 69 ? -10.926 -6.294 0.145 1.00 96.44 69 GLY A C 1
ATOM 505 O O . GLY A 1 69 ? -10.867 -6.229 -1.083 1.00 96.44 69 GLY A O 1
ATOM 506 N N . ARG A 1 70 ? -12.054 -6.038 0.816 1.00 97.38 70 ARG A N 1
ATOM 507 C CA . ARG A 1 70 ? -13.295 -5.593 0.167 1.00 97.38 70 ARG A CA 1
ATOM 508 C C . ARG A 1 70 ? -13.179 -4.113 -0.214 1.00 97.38 70 ARG A C 1
ATOM 510 O O . ARG A 1 70 ? -13.613 -3.242 0.528 1.00 97.38 70 ARG A O 1
ATOM 517 N N . LEU A 1 71 ? -12.543 -3.829 -1.348 1.00 98.25 71 LEU A N 1
ATOM 518 C CA . LEU A 1 71 ? -12.366 -2.465 -1.850 1.00 98.25 71 LEU A CA 1
ATOM 519 C C . LEU A 1 71 ? -13.723 -1.863 -2.248 1.00 98.25 71 LEU A C 1
ATOM 521 O O . LEU A 1 71 ? -14.434 -2.435 -3.074 1.00 98.25 71 LEU A O 1
ATOM 525 N N . LEU A 1 72 ? -14.067 -0.719 -1.660 1.00 98.00 72 LEU A N 1
ATOM 526 C CA . LEU A 1 72 ? -15.244 0.066 -2.028 1.00 98.00 72 LEU A CA 1
ATOM 527 C C . LEU A 1 72 ? -14.931 0.969 -3.213 1.00 98.00 72 LEU A C 1
ATOM 529 O O . LEU A 1 72 ? -15.630 0.919 -4.216 1.00 98.00 72 LEU A O 1
ATOM 533 N N . GLU A 1 73 ? -13.875 1.770 -3.088 1.00 97.81 73 GLU A N 1
ATOM 534 C CA . GLU A 1 73 ? -13.444 2.727 -4.103 1.00 97.81 73 GLU A CA 1
ATOM 535 C C . GLU A 1 73 ? -11.939 2.992 -3.998 1.00 97.81 73 GLU A C 1
ATOM 537 O O . GLU A 1 73 ? -11.340 2.864 -2.925 1.00 97.81 73 GLU A O 1
ATOM 542 N N . CYS A 1 74 ? -11.324 3.398 -5.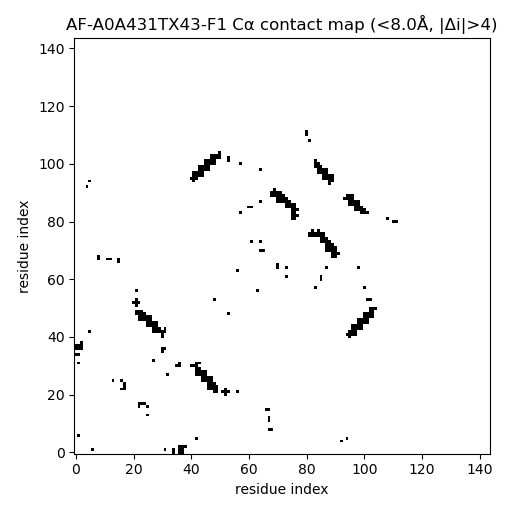111 1.00 97.56 74 CYS A N 1
ATOM 543 C CA . CYS A 1 74 ? -9.952 3.903 -5.114 1.00 97.56 74 CYS A CA 1
ATOM 544 C C . CYS A 1 74 ? -9.740 4.984 -6.176 1.00 97.56 74 CYS A C 1
ATOM 546 O O . CYS A 1 74 ? -10.332 4.934 -7.254 1.00 97.56 74 CYS A O 1
ATOM 548 N N . PHE A 1 75 ? -8.853 5.936 -5.898 1.00 95.56 75 PHE A N 1
ATOM 549 C CA . PHE A 1 75 ? -8.529 7.022 -6.820 1.00 95.56 75 PHE A CA 1
ATOM 550 C C . PHE A 1 75 ? -7.070 7.459 -6.692 1.00 95.56 75 PHE A C 1
ATOM 552 O O . PHE A 1 75 ? -6.403 7.226 -5.685 1.00 95.56 75 PHE A O 1
ATOM 559 N N . THR A 1 76 ? -6.543 8.068 -7.751 1.00 95.00 76 THR A N 1
ATOM 560 C CA . THR A 1 76 ? -5.154 8.529 -7.801 1.00 95.00 76 THR A CA 1
ATOM 561 C C . THR A 1 76 ? -4.964 9.817 -6.994 1.00 95.00 76 THR A C 1
ATOM 563 O O . THR A 1 76 ? -5.822 10.704 -6.958 1.00 95.00 76 THR A O 1
ATOM 566 N N . GLY A 1 77 ? -3.778 9.970 -6.403 1.00 91.19 77 GLY A N 1
ATOM 567 C CA . GLY A 1 77 ? -3.331 11.190 -5.724 1.00 91.19 77 GLY A CA 1
ATOM 568 C C . GLY A 1 77 ? -2.953 12.339 -6.670 1.00 91.19 77 GLY A C 1
ATOM 569 O O . GLY A 1 77 ? -2.211 13.241 -6.288 1.00 91.19 77 GLY A O 1
ATOM 570 N N . GLU A 1 78 ? -3.427 12.340 -7.920 1.00 90.00 78 GLU A N 1
ATOM 571 C CA . GLU A 1 78 ? -3.087 13.379 -8.906 1.00 90.00 78 GLU A CA 1
ATOM 572 C C . GLU A 1 78 ? -3.538 14.776 -8.459 1.00 90.00 78 GLU A C 1
ATOM 574 O O . GLU A 1 78 ? -2.839 15.759 -8.694 1.00 90.00 78 GLU A O 1
ATOM 579 N N . HIS A 1 79 ? -4.655 14.860 -7.737 1.00 88.06 79 HIS A N 1
ATOM 580 C CA . HIS A 1 79 ? -5.193 16.106 -7.189 1.00 88.06 79 HIS A CA 1
ATOM 581 C C . HIS A 1 79 ? -4.321 16.723 -6.079 1.00 88.06 79 HIS A C 1
ATOM 583 O O . HIS A 1 79 ? -4.437 17.918 -5.816 1.00 88.06 79 HIS A O 1
ATOM 589 N N . VAL A 1 80 ? -3.425 15.938 -5.467 1.00 85.19 80 VAL A N 1
ATOM 590 C CA . VAL A 1 80 ? -2.409 16.403 -4.502 1.00 85.19 80 VAL A CA 1
ATOM 591 C C . VAL A 1 80 ? -0.990 16.399 -5.084 1.00 85.19 80 VAL A C 1
ATOM 593 O O . VAL A 1 80 ? -0.026 16.633 -4.361 1.00 85.19 80 VAL A O 1
ATOM 596 N N . GLY A 1 81 ? -0.837 16.150 -6.389 1.00 88.94 81 GLY A N 1
ATOM 597 C CA . GLY A 1 81 ? 0.466 16.134 -7.060 1.00 88.94 81 GLY A CA 1
ATOM 598 C C . GLY A 1 81 ? 1.290 14.856 -6.857 1.00 88.94 81 GLY A C 1
ATOM 599 O O . GLY A 1 81 ? 2.466 14.841 -7.216 1.00 88.94 81 GLY A O 1
ATOM 600 N N . GLU A 1 82 ? 0.702 13.774 -6.332 1.00 90.19 82 GLU A N 1
ATOM 601 C CA . GLU A 1 82 ? 1.378 12.482 -6.143 1.00 90.19 82 GLU A CA 1
ATOM 602 C C . GLU A 1 82 ? 0.711 11.384 -6.999 1.00 90.19 82 GLU A C 1
ATOM 604 O O . GLU A 1 82 ? -0.123 10.618 -6.518 1.00 90.19 82 GLU A O 1
ATOM 609 N N . PRO A 1 83 ? 1.079 11.248 -8.288 1.00 89.56 83 PRO A N 1
ATOM 610 C CA . PRO A 1 83 ? 0.481 10.265 -9.204 1.00 89.56 83 PRO A CA 1
ATOM 611 C C . PRO A 1 83 ? 0.840 8.806 -8.871 1.00 89.56 83 PRO A C 1
ATOM 613 O O . PRO A 1 83 ? 0.318 7.869 -9.480 1.00 89.56 83 PRO A O 1
ATOM 616 N N . ARG A 1 84 ? 1.776 8.591 -7.939 1.00 93.00 84 ARG A N 1
ATOM 617 C CA . ARG A 1 84 ? 2.155 7.259 -7.449 1.00 93.00 84 ARG A CA 1
ATOM 618 C C . ARG A 1 84 ? 1.320 6.810 -6.253 1.00 93.00 84 ARG A C 1
ATOM 620 O O . ARG A 1 84 ? 1.449 5.655 -5.851 1.00 93.00 84 ARG A O 1
ATOM 627 N N . LEU A 1 85 ? 0.521 7.709 -5.685 1.00 96.12 85 LEU A N 1
ATOM 628 C CA . LEU A 1 85 ? -0.384 7.430 -4.583 1.00 96.12 85 LEU A CA 1
ATOM 629 C C . LEU A 1 85 ? -1.723 6.939 -5.135 1.00 96.12 85 LEU A C 1
ATOM 631 O O . LEU A 1 85 ? -2.294 7.543 -6.047 1.00 96.12 85 LEU A O 1
ATOM 635 N N . LEU A 1 86 ? -2.211 5.843 -4.569 1.00 97.69 86 LEU A N 1
ATOM 636 C CA . LEU A 1 86 ? -3.567 5.357 -4.737 1.00 97.69 86 LEU A CA 1
ATOM 637 C C . LEU A 1 86 ? -4.250 5.391 -3.371 1.00 97.69 86 LEU A C 1
ATOM 639 O O . LEU A 1 86 ? -3.867 4.652 -2.466 1.00 97.69 86 LEU A O 1
ATOM 643 N N . ILE A 1 87 ? -5.259 6.240 -3.255 1.00 97.31 87 ILE A N 1
ATOM 644 C CA . ILE A 1 87 ? -6.070 6.395 -2.054 1.00 97.31 87 ILE A CA 1
ATOM 645 C C . ILE A 1 87 ? -7.207 5.383 -2.142 1.00 97.31 87 ILE A C 1
ATOM 647 O O . ILE A 1 87 ? -7.911 5.337 -3.154 1.00 97.31 87 ILE A O 1
ATOM 651 N N . CYS A 1 88 ? -7.352 4.540 -1.122 1.00 98.38 88 CYS A N 1
ATOM 652 C CA . CYS A 1 88 ? -8.269 3.404 -1.130 1.00 98.38 88 CYS A CA 1
ATOM 653 C C . CYS A 1 88 ? -9.209 3.438 0.076 1.00 98.38 88 CYS A C 1
ATOM 655 O O . CYS A 1 88 ? -8.774 3.661 1.206 1.00 98.38 88 CYS A O 1
ATOM 657 N N . LEU A 1 89 ? -10.482 3.126 -0.162 1.00 98.31 89 LEU A N 1
ATOM 658 C CA . LEU A 1 89 ? -11.472 2.896 0.883 1.00 98.31 89 LEU A CA 1
ATOM 659 C C . LEU A 1 89 ? -11.905 1.428 0.856 1.00 98.31 89 LEU A C 1
ATOM 661 O O . LEU A 1 89 ? -12.387 0.945 -0.168 1.00 98.31 89 LEU A O 1
ATOM 665 N N . TYR A 1 90 ? -11.747 0.728 1.974 1.00 98.12 90 TYR A N 1
ATOM 666 C CA . TYR A 1 90 ? -12.158 -0.668 2.145 1.00 98.12 90 TYR A CA 1
ATOM 667 C C . TYR A 1 90 ? -13.368 -0.773 3.066 1.00 98.12 90 TYR A C 1
ATOM 669 O O . TYR A 1 90 ? -13.585 0.112 3.884 1.00 98.12 90 TYR A O 1
ATOM 677 N N . ASP A 1 91 ? -14.127 -1.857 2.937 1.00 95.88 91 ASP A N 1
ATOM 678 C CA . ASP A 1 91 ? -15.206 -2.262 3.841 1.00 95.88 91 ASP A CA 1
ATOM 679 C C . ASP A 1 91 ? -14.806 -3.502 4.656 1.00 95.88 91 ASP A C 1
ATOM 681 O O . ASP A 1 91 ? -13.873 -4.224 4.300 1.00 95.88 91 ASP A O 1
ATOM 685 N N . GLU A 1 92 ? -15.566 -3.770 5.721 1.00 90.50 92 GLU A N 1
ATOM 686 C CA . GLU A 1 92 ? -15.402 -4.916 6.624 1.00 90.50 92 GLU A CA 1
ATOM 687 C C . GLU A 1 92 ? -13.979 -5.071 7.215 1.00 90.50 92 GLU A C 1
ATOM 689 O O . GLU A 1 92 ? -13.334 -6.105 7.011 1.00 90.50 92 GLU A O 1
ATOM 694 N N . PRO A 1 93 ? -13.480 -4.108 8.021 1.00 90.69 93 PRO A N 1
ATOM 695 C CA . PRO A 1 93 ? -14.114 -2.861 8.463 1.00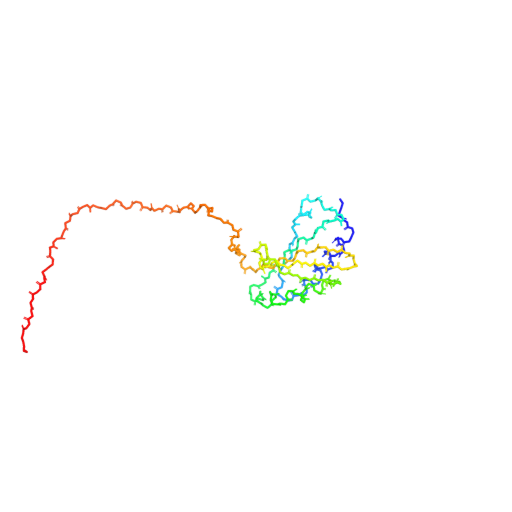 90.69 93 PRO A CA 1
ATOM 696 C C . PRO A 1 93 ? -13.809 -1.671 7.540 1.00 90.69 93 PRO A C 1
ATOM 698 O O . PRO A 1 93 ? -12.927 -1.743 6.688 1.00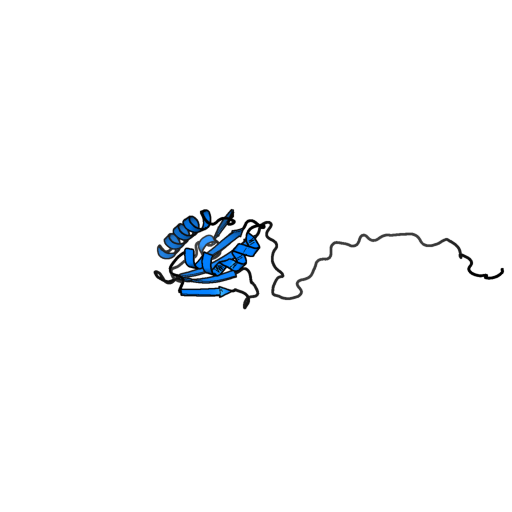 90.69 93 PRO A O 1
ATOM 701 N N . LEU A 1 94 ? -14.519 -0.555 7.748 1.00 95.50 94 LEU A N 1
ATOM 702 C CA . LEU A 1 94 ? -14.264 0.681 7.009 1.00 95.50 94 LEU A CA 1
ATOM 703 C C . LEU A 1 94 ? -12.839 1.182 7.295 1.00 95.50 94 LEU A C 1
ATOM 705 O O . LEU A 1 94 ? -12.550 1.582 8.421 1.00 95.50 94 LEU A O 1
ATOM 709 N N . LEU A 1 95 ? -11.963 1.153 6.289 1.00 97.06 95 LEU A N 1
ATOM 710 C CA . LEU A 1 95 ? -10.562 1.563 6.420 1.00 97.06 95 LEU A CA 1
ATOM 711 C C . LEU A 1 95 ? -10.132 2.453 5.262 1.00 97.06 95 LEU A C 1
ATOM 713 O O . LEU A 1 95 ? -10.363 2.134 4.095 1.00 97.06 95 LEU A O 1
ATOM 717 N N . HIS A 1 96 ? -9.449 3.538 5.612 1.00 97.25 96 HIS A N 1
ATOM 718 C CA . HIS A 1 96 ? -8.759 4.411 4.676 1.00 97.25 96 HIS A CA 1
ATOM 719 C C . HIS A 1 96 ? -7.294 3.975 4.573 1.00 97.25 96 HIS A C 1
ATOM 721 O O . HIS A 1 96 ? -6.608 3.854 5.589 1.00 97.25 96 HIS A O 1
ATOM 727 N N . VAL A 1 97 ? -6.827 3.676 3.361 1.00 97.94 97 VAL A N 1
ATOM 728 C CA . VAL A 1 97 ? -5.474 3.157 3.128 1.00 97.94 97 VAL A CA 1
ATOM 729 C C . VAL A 1 97 ? -4.848 3.855 1.931 1.00 97.94 97 VAL A C 1
ATOM 731 O O . VAL A 1 97 ? -5.339 3.755 0.805 1.00 97.94 97 VAL A O 1
ATOM 734 N N . ASP A 1 98 ? -3.701 4.466 2.177 1.00 97.62 98 ASP A N 1
ATOM 735 C CA . ASP A 1 98 ? -2.875 5.125 1.185 1.00 97.62 98 ASP A CA 1
ATOM 736 C C . ASP A 1 98 ? -1.805 4.153 0.689 1.00 97.62 98 ASP A C 1
ATOM 738 O O . ASP A 1 98 ? -0.904 3.739 1.419 1.00 97.62 98 ASP A O 1
ATOM 742 N N . LEU A 1 99 ? -1.904 3.758 -0.581 1.00 97.94 99 LEU A N 1
ATOM 743 C CA . LEU A 1 99 ? -0.943 2.875 -1.237 1.00 97.94 99 LEU A CA 1
ATOM 744 C C . LEU A 1 99 ? -0.024 3.694 -2.140 1.00 97.94 99 LEU A C 1
ATOM 746 O O . LEU A 1 99 ? -0.413 4.128 -3.227 1.00 97.94 99 LEU A O 1
ATOM 750 N N . LYS A 1 100 ? 1.230 3.872 -1.729 1.00 96.62 100 LYS A N 1
ATOM 751 C CA . LYS A 1 100 ? 2.248 4.560 -2.526 1.00 96.62 100 LYS A CA 1
ATOM 752 C C . LYS A 1 100 ? 3.148 3.565 -3.247 1.00 96.62 100 LYS A C 1
ATOM 754 O O . LYS A 1 100 ? 3.813 2.750 -2.620 1.00 96.62 100 LYS A O 1
ATOM 759 N N . PHE A 1 101 ? 3.230 3.672 -4.568 1.00 96.75 101 PHE A N 1
ATOM 760 C CA . PHE A 1 101 ? 4.012 2.761 -5.406 1.00 96.75 101 PHE A CA 1
ATOM 761 C C . PHE A 1 101 ? 5.365 3.379 -5.781 1.00 96.75 101 PHE A C 1
ATOM 763 O O . PHE A 1 101 ? 5.427 4.386 -6.487 1.00 96.75 101 PHE A O 1
ATOM 770 N N . VAL A 1 102 ? 6.465 2.771 -5.337 1.00 95.50 102 VAL A N 1
ATOM 771 C CA . VAL A 1 102 ? 7.822 3.315 -5.497 1.00 95.50 102 VAL A CA 1
ATOM 772 C C . VAL A 1 102 ? 8.736 2.291 -6.159 1.00 95.50 102 VAL A C 1
ATOM 774 O O . VAL A 1 102 ? 8.959 1.223 -5.610 1.00 95.50 102 VAL A O 1
ATOM 777 N N . ALA A 1 103 ? 9.305 2.611 -7.319 1.00 94.62 103 ALA A N 1
ATOM 778 C CA . ALA A 1 103 ? 10.289 1.758 -7.988 1.00 94.62 103 ALA A CA 1
ATOM 779 C C . ALA A 1 103 ? 11.715 2.073 -7.518 1.00 94.62 103 ALA A C 1
ATOM 781 O O . ALA A 1 103 ? 12.055 3.244 -7.360 1.00 94.62 103 ALA A O 1
ATOM 782 N N . LEU A 1 104 ? 12.563 1.053 -7.341 1.00 89.19 104 LEU A N 1
ATOM 783 C CA . LEU A 1 104 ? 13.983 1.264 -7.029 1.00 89.19 104 LEU A CA 1
ATOM 784 C C . LEU A 1 104 ? 14.831 1.550 -8.288 1.00 89.19 104 LEU A C 1
ATOM 786 O O . LEU A 1 104 ? 14.568 0.968 -9.333 1.00 89.19 104 LEU A O 1
ATOM 790 N N . PRO A 1 105 ? 15.893 2.374 -8.206 1.00 85.56 105 PRO A N 1
ATOM 791 C CA . PRO A 1 105 ? 16.155 3.302 -7.111 1.00 85.56 105 PRO A CA 1
ATOM 792 C C . PRO A 1 105 ? 15.061 4.375 -7.066 1.00 85.56 105 PRO A C 1
ATOM 794 O O . PRO A 1 105 ? 14.707 4.938 -8.104 1.00 85.56 105 PRO A O 1
ATOM 797 N N . ASP A 1 106 ? 14.549 4.665 -5.867 1.00 78.69 106 ASP A N 1
ATOM 798 C CA . ASP A 1 106 ? 13.533 5.705 -5.721 1.00 78.69 106 ASP A CA 1
ATOM 799 C C . ASP A 1 106 ? 14.148 7.054 -6.081 1.00 78.69 106 ASP A C 1
ATOM 801 O O . ASP A 1 106 ? 15.177 7.466 -5.534 1.00 78.69 106 ASP A O 1
ATOM 805 N N . ARG A 1 107 ? 13.512 7.739 -7.025 1.00 67.94 107 ARG A N 1
ATOM 806 C CA . ARG A 1 107 ? 13.760 9.149 -7.270 1.00 67.94 107 ARG A CA 1
ATOM 807 C C . ARG A 1 107 ? 12.529 9.909 -6.798 1.00 67.94 107 ARG A C 1
ATOM 809 O O . ARG A 1 107 ? 11.429 9.600 -7.265 1.00 67.94 107 ARG A O 1
ATOM 816 N N . PRO A 1 108 ? 12.692 10.925 -5.934 1.00 57.06 108 PRO A N 1
ATOM 817 C CA . PRO A 1 108 ? 11.584 11.806 -5.614 1.00 57.06 108 PRO A CA 1
ATOM 818 C C . PRO A 1 108 ? 11.030 12.391 -6.919 1.00 57.06 108 PRO A C 1
ATOM 820 O O . PRO A 1 108 ? 11.790 12.840 -7.783 1.00 57.06 108 PRO A O 1
ATOM 823 N N . GLY A 1 109 ? 9.707 12.324 -7.083 1.00 58.34 109 GLY A N 1
ATOM 824 C CA . GLY A 1 109 ? 9.018 12.974 -8.194 1.00 58.34 109 GLY A CA 1
ATOM 825 C C . GLY A 1 109 ? 9.233 14.493 -8.157 1.00 58.34 109 GLY A C 1
ATOM 826 O O . GLY A 1 109 ? 9.691 15.022 -7.139 1.00 58.34 109 GLY A O 1
ATOM 827 N N . PRO A 1 110 ? 8.932 15.217 -9.248 1.00 49.59 110 PRO A N 1
ATOM 828 C CA . PRO A 1 110 ? 8.995 16.673 -9.231 1.00 49.59 110 PRO A CA 1
ATOM 829 C C . PRO A 1 110 ? 8.107 17.192 -8.094 1.00 49.59 110 PRO A C 1
ATOM 831 O O . PRO A 1 110 ? 6.909 16.925 -8.073 1.00 49.59 110 PRO A O 1
ATOM 834 N N . ALA A 1 111 ? 8.710 17.889 -7.128 1.00 45.47 111 ALA A N 1
ATOM 835 C CA . ALA A 1 111 ? 7.989 18.454 -5.998 1.00 45.47 111 ALA A CA 1
ATOM 836 C C . ALA A 1 111 ? 6.888 19.395 -6.507 1.00 45.47 111 ALA A C 1
ATOM 838 O O . ALA A 1 111 ? 7.159 20.356 -7.232 1.00 45.47 111 ALA A O 1
ATOM 839 N N . SER A 1 112 ? 5.641 19.133 -6.126 1.00 49.53 112 SER A N 1
ATOM 840 C CA . SER A 1 112 ? 4.529 20.050 -6.342 1.00 49.53 112 SER A CA 1
ATOM 841 C C . SER A 1 112 ? 4.654 21.237 -5.378 1.00 49.53 112 SER A C 1
ATOM 843 O O . SER A 1 112 ? 4.087 21.218 -4.289 1.00 49.53 112 SER A O 1
ATOM 845 N N . GLY A 1 113 ? 5.415 22.271 -5.763 1.00 37.34 113 GLY A N 1
ATOM 846 C CA . GLY A 1 113 ? 5.363 23.587 -5.108 1.00 37.34 113 GLY A CA 1
ATOM 847 C C . GLY A 1 113 ? 6.650 24.422 -5.126 1.00 37.34 113 GLY A C 1
ATOM 848 O O . GLY A 1 113 ? 7.557 24.167 -4.345 1.00 37.34 113 GLY A O 1
ATOM 849 N N . GLY A 1 114 ? 6.652 25.494 -5.935 1.00 37.69 114 GLY A N 1
ATOM 850 C CA . GLY A 1 114 ? 7.380 26.760 -5.704 1.00 37.69 114 GLY A CA 1
ATOM 851 C C . GLY A 1 114 ? 8.917 26.770 -5.844 1.00 37.69 114 GLY A C 1
ATOM 852 O O . GLY A 1 114 ? 9.577 25.756 -5.639 1.00 37.69 114 GLY A O 1
ATOM 853 N N . PRO A 1 115 ? 9.539 27.921 -6.187 1.00 40.03 115 PRO A N 1
ATOM 854 C CA . PRO A 1 115 ? 10.982 28.010 -6.389 1.00 40.03 115 PRO A CA 1
ATOM 855 C C . PRO A 1 115 ? 11.705 28.035 -5.034 1.00 40.03 115 PRO A C 1
ATOM 857 O O . PRO A 1 115 ? 12.017 29.092 -4.491 1.00 40.03 115 PRO A O 1
ATOM 860 N N . GLY A 1 116 ? 11.972 26.856 -4.475 1.00 35.75 116 GLY A N 1
ATOM 861 C CA . GLY A 1 116 ? 12.927 26.665 -3.386 1.00 35.75 116 GLY A CA 1
ATOM 862 C C . GLY A 1 116 ? 14.343 26.603 -3.955 1.00 35.75 116 GLY A C 1
ATOM 863 O O . GLY A 1 116 ? 14.643 25.745 -4.780 1.00 35.75 116 GLY A O 1
ATOM 864 N N . GLY A 1 117 ? 15.188 27.559 -3.569 1.00 36.84 117 GLY A N 1
ATOM 865 C CA . GLY A 1 117 ? 16.464 27.870 -4.208 1.00 36.84 117 GLY A CA 1
ATOM 866 C C . GLY A 1 117 ? 17.390 26.677 -4.456 1.00 36.84 117 GLY A C 1
ATOM 867 O O . GLY A 1 117 ? 17.842 26.002 -3.534 1.00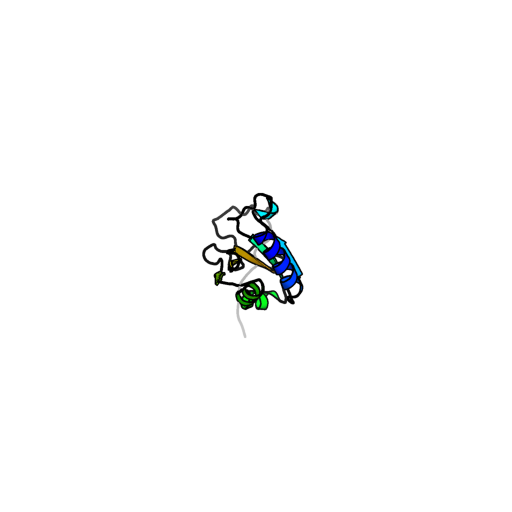 36.84 117 GLY A O 1
ATOM 868 N N . ALA A 1 118 ? 17.766 26.504 -5.723 1.00 36.88 118 ALA A N 1
ATOM 869 C CA . ALA A 1 118 ? 18.965 25.775 -6.090 1.00 36.88 118 ALA A CA 1
ATOM 870 C C . ALA A 1 118 ? 20.186 26.557 -5.573 1.00 36.88 118 ALA A C 1
ATOM 872 O O . ALA A 1 118 ? 20.606 27.554 -6.165 1.00 36.88 118 ALA A O 1
ATOM 873 N N . LEU A 1 119 ? 20.761 26.102 -4.459 1.00 37.44 119 LEU A N 1
ATOM 874 C CA . LEU A 1 119 ? 22.135 26.421 -4.082 1.00 37.44 119 LEU A CA 1
ATOM 875 C C . LEU A 1 119 ? 23.047 25.836 -5.164 1.00 37.44 119 LEU A C 1
ATOM 877 O O . LEU A 1 119 ? 23.386 24.654 -5.163 1.00 37.44 119 LEU A O 1
ATOM 881 N N . GLY A 1 120 ? 23.367 26.679 -6.145 1.00 33.75 120 GLY A N 1
ATOM 882 C CA . GLY A 1 120 ? 24.259 26.357 -7.244 1.00 33.75 120 GLY A CA 1
ATOM 883 C C . GLY A 1 120 ? 25.623 25.931 -6.718 1.00 33.75 120 GLY A C 1
ATOM 884 O O . GLY A 1 120 ? 26.326 26.707 -6.069 1.00 33.75 120 GLY A O 1
ATOM 885 N N . ALA A 1 121 ? 25.993 24.693 -7.040 1.00 40.81 121 ALA A N 1
ATOM 886 C CA . ALA A 1 121 ? 27.355 24.207 -6.944 1.00 40.81 121 ALA A CA 1
ATOM 887 C C . ALA A 1 121 ? 28.300 25.191 -7.655 1.00 40.81 121 ALA A C 1
ATOM 889 O O . ALA A 1 121 ? 28.043 25.650 -8.773 1.00 40.81 121 ALA A O 1
ATOM 890 N N . GLY A 1 122 ? 29.363 25.561 -6.942 1.00 34.34 122 GLY A N 1
ATOM 891 C CA . GLY A 1 122 ? 30.266 26.647 -7.283 1.00 34.34 122 GLY A CA 1
ATOM 892 C C . GLY A 1 122 ? 30.835 26.575 -8.698 1.00 34.34 122 GLY A C 1
ATOM 893 O O . GLY A 1 122 ? 31.340 25.551 -9.152 1.00 34.34 122 GLY A O 1
ATOM 894 N N . ARG A 1 123 ? 30.831 27.728 -9.370 1.00 36.19 123 ARG A N 1
ATOM 895 C CA . ARG A 1 123 ? 31.709 27.976 -10.513 1.00 36.19 123 ARG A CA 1
ATOM 896 C C . ARG A 1 123 ? 33.145 28.135 -9.997 1.00 36.19 123 ARG A C 1
ATOM 898 O O . ARG A 1 123 ? 33.381 29.056 -9.209 1.00 36.19 123 ARG A O 1
ATOM 905 N N . PRO A 1 124 ? 34.128 27.337 -10.445 1.00 40.97 124 PRO A N 1
ATOM 906 C CA . PRO A 1 124 ? 35.522 27.677 -10.212 1.00 40.97 124 PRO A CA 1
ATOM 907 C C . PRO A 1 124 ? 35.867 28.929 -11.031 1.00 40.97 124 PRO A C 1
ATOM 909 O O . PRO A 1 124 ? 35.691 28.973 -12.249 1.00 40.97 124 PRO A O 1
ATOM 912 N N . ARG A 1 125 ? 36.342 29.978 -10.346 1.00 41.78 125 ARG A N 1
ATOM 913 C CA . ARG A 1 125 ? 36.893 31.181 -10.979 1.00 41.78 125 ARG A CA 1
ATOM 914 C C . ARG A 1 125 ? 38.173 30.798 -11.725 1.00 41.78 125 ARG A C 1
ATOM 916 O O . ARG A 1 125 ? 39.215 30.634 -11.096 1.00 41.78 125 ARG A O 1
ATOM 923 N N . GLN A 1 126 ? 38.118 30.700 -13.050 1.00 45.62 126 GLN A N 1
ATOM 924 C CA . GLN A 1 126 ? 39.331 30.728 -13.862 1.00 45.62 126 GLN A CA 1
ATOM 925 C C . GLN A 1 126 ? 39.899 32.154 -13.845 1.00 45.62 126 GLN A C 1
ATOM 927 O O . GLN A 1 126 ? 39.302 33.086 -14.380 1.00 45.62 126 GLN A O 1
ATOM 932 N N . ARG A 1 127 ? 41.057 32.325 -13.195 1.00 45.31 127 ARG A N 1
ATOM 933 C CA . ARG A 1 127 ? 41.994 33.410 -13.505 1.00 45.31 127 ARG A CA 1
ATOM 934 C C . ARG A 1 127 ? 42.791 32.952 -14.724 1.00 45.31 127 ARG A C 1
ATOM 936 O O . ARG A 1 127 ? 43.470 31.935 -14.644 1.00 45.31 127 ARG A O 1
ATOM 943 N N . GLY A 1 128 ? 42.700 33.685 -15.826 1.00 36.47 128 GLY A N 1
ATOM 944 C CA . GLY A 1 128 ? 43.447 33.420 -17.053 1.00 36.47 128 GLY A CA 1
ATOM 945 C C . GLY A 1 128 ? 43.871 34.737 -17.682 1.00 36.47 128 GLY A C 1
ATOM 946 O O . GLY A 1 128 ? 43.047 35.626 -17.857 1.00 36.47 128 GLY A O 1
ATOM 947 N N . ALA A 1 129 ? 45.172 34.863 -17.913 1.00 43.78 129 ALA A N 1
ATOM 948 C CA . ALA A 1 129 ? 45.901 36.070 -18.262 1.00 43.78 129 ALA A CA 1
ATOM 949 C C . ALA A 1 129 ? 45.424 36.770 -19.544 1.00 43.78 129 ALA A C 1
ATOM 951 O O . ALA A 1 129 ? 44.997 36.148 -20.514 1.00 43.78 129 ALA A O 1
ATOM 952 N N . ALA A 1 130 ? 45.575 38.091 -19.536 1.00 41.62 130 ALA A N 1
ATOM 953 C CA . ALA A 1 130 ? 45.454 38.938 -20.703 1.00 41.62 130 ALA A CA 1
ATOM 954 C C . ALA A 1 130 ? 46.625 38.714 -21.678 1.00 41.62 130 ALA A C 1
ATOM 956 O O . ALA A 1 130 ? 47.781 38.725 -21.267 1.00 41.62 130 ALA A O 1
ATOM 957 N N . GLY A 1 131 ? 46.284 38.618 -22.965 1.00 35.81 131 GLY A N 1
ATOM 958 C CA . GLY A 1 131 ? 47.008 39.265 -24.061 1.00 35.81 131 GLY A CA 1
ATOM 959 C C . GLY A 1 131 ? 48.243 38.562 -24.621 1.00 35.81 131 GLY 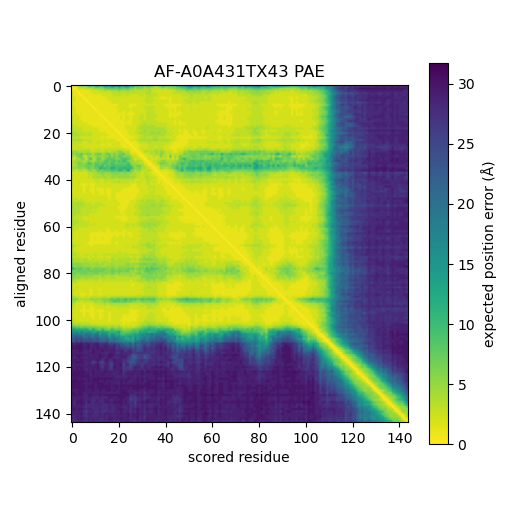A C 1
ATOM 960 O O . GLY A 1 131 ? 49.328 38.740 -24.094 1.00 35.81 131 GLY A O 1
ATOM 961 N N . HIS A 1 132 ? 48.092 37.899 -25.774 1.00 41.25 132 HIS A N 1
ATOM 962 C CA . HIS A 1 132 ? 48.810 38.209 -27.029 1.00 41.25 132 HIS A CA 1
ATOM 963 C C . HIS A 1 132 ? 48.647 37.090 -28.073 1.00 41.25 132 HIS A C 1
ATOM 965 O O . HIS A 1 132 ? 49.046 35.960 -27.823 1.00 41.25 132 HIS A O 1
ATOM 971 N N . ALA A 1 133 ? 48.091 37.447 -29.238 1.00 37.81 133 ALA A N 1
ATOM 972 C CA . ALA A 1 133 ? 48.269 36.869 -30.587 1.00 37.81 133 ALA A CA 1
ATOM 973 C C . ALA A 1 133 ? 47.115 37.446 -31.435 1.00 37.81 133 ALA A C 1
ATOM 975 O O . ALA A 1 133 ? 45.955 37.202 -31.130 1.00 37.81 133 ALA A O 1
ATOM 976 N N . GLY A 1 134 ? 47.324 38.410 -32.335 1.00 38.75 134 GLY A N 1
ATOM 977 C CA . GLY A 1 134 ? 47.984 38.239 -33.632 1.00 38.75 134 GLY A CA 1
ATOM 978 C C . GLY A 1 134 ? 46.892 38.074 -34.711 1.00 38.75 134 GLY A C 1
ATOM 979 O O . GLY A 1 134 ? 46.111 37.132 -34.603 1.00 38.75 134 GLY A O 1
ATOM 980 N N . PRO A 1 135 ? 46.751 38.978 -35.701 1.00 42.72 135 PRO A N 1
ATOM 981 C CA . PRO A 1 135 ? 45.655 38.902 -36.665 1.00 42.72 135 PRO A CA 1
ATOM 982 C C . PRO A 1 135 ? 45.913 37.818 -37.723 1.00 42.72 135 PRO A C 1
ATOM 984 O O . PRO A 1 135 ? 47.000 37.745 -38.294 1.00 42.72 135 PRO A O 1
ATOM 987 N N . LEU A 1 136 ? 44.899 36.997 -38.011 1.00 44.06 136 LEU A N 1
ATOM 988 C CA . LEU A 1 136 ? 44.876 36.105 -39.174 1.00 44.06 136 LEU A CA 1
ATOM 989 C C . LEU A 1 136 ? 44.420 36.892 -40.419 1.00 44.06 136 LEU A C 1
ATOM 991 O O . LEU A 1 136 ? 43.414 37.602 -40.338 1.00 44.06 136 LEU A O 1
ATOM 995 N N . PRO A 1 137 ? 45.115 36.781 -41.566 1.00 44.84 137 PRO A N 1
ATOM 996 C CA . PRO A 1 137 ? 44.739 37.482 -42.785 1.00 44.84 137 PRO A CA 1
ATOM 997 C C . PRO A 1 137 ? 43.656 36.717 -43.554 1.00 44.84 137 PRO A C 1
ATOM 999 O O . PRO A 1 137 ? 43.757 35.513 -43.785 1.00 44.84 137 PRO A O 1
ATOM 1002 N N . GLY A 1 138 ? 42.633 37.451 -43.983 1.00 39.31 138 GLY A N 1
ATOM 1003 C CA . GLY A 1 138 ? 41.662 37.021 -44.981 1.00 39.31 138 GLY A CA 1
ATOM 1004 C C . GLY A 1 138 ? 41.886 37.727 -46.320 1.00 39.31 138 GLY A C 1
ATOM 1005 O O . GLY A 1 138 ? 42.375 38.854 -46.358 1.00 39.31 138 GLY A O 1
ATOM 1006 N N . ALA A 1 139 ? 41.419 37.056 -47.376 1.00 38.53 139 ALA A N 1
ATOM 1007 C CA . ALA A 1 139 ? 41.273 37.477 -48.774 1.00 38.53 139 ALA A CA 1
ATOM 1008 C C . ALA A 1 139 ? 42.493 37.295 -49.702 1.00 38.53 139 ALA A C 1
ATOM 1010 O O . ALA A 1 139 ? 43.438 38.077 -49.681 1.00 38.53 139 ALA A O 1
ATOM 1011 N N . ARG A 1 140 ? 42.364 36.392 -50.686 1.00 41.47 140 ARG A N 1
ATOM 1012 C CA . ARG A 1 140 ? 41.829 36.749 -52.016 1.00 41.47 140 ARG A CA 1
ATOM 1013 C C . ARG A 1 140 ? 41.570 35.523 -52.902 1.00 41.47 140 ARG A C 1
ATOM 1015 O O . ARG A 1 140 ? 42.129 34.456 -52.693 1.00 41.47 140 ARG A O 1
ATOM 1022 N N . ALA A 1 141 ? 40.650 35.732 -53.837 1.00 39.81 141 ALA A N 1
ATOM 1023 C CA . ALA A 1 141 ? 40.061 34.784 -54.772 1.00 39.81 141 ALA A CA 1
ATOM 1024 C C . ALA A 1 141 ? 40.745 34.800 -56.157 1.00 39.81 141 ALA A C 1
ATOM 1026 O O . ALA A 1 141 ? 41.489 35.737 -56.447 1.00 39.81 141 ALA A O 1
ATOM 1027 N N . ALA A 1 142 ? 40.320 33.843 -57.001 1.00 38.88 142 ALA A N 1
ATOM 1028 C CA . ALA A 1 142 ? 40.513 33.715 -58.459 1.00 38.88 142 ALA A CA 1
ATOM 1029 C C . ALA A 1 142 ? 41.932 33.255 -58.871 1.00 38.88 142 ALA A C 1
ATOM 1031 O O . ALA A 1 142 ? 42.908 33.664 -58.256 1.00 38.88 142 ALA A O 1
ATOM 1032 N N . VAL A 1 143 ? 42.144 32.347 -59.827 1.00 43.34 143 VAL A N 1
ATOM 1033 C CA . VAL A 1 143 ? 41.573 32.172 -61.175 1.00 43.34 143 VAL A CA 1
ATOM 1034 C C . VAL A 1 143 ? 41.906 30.756 -61.698 1.00 43.34 143 VAL A C 1
ATOM 1036 O O . VAL A 1 143 ? 42.916 30.200 -61.273 1.00 43.34 143 VAL A O 1
ATOM 1039 N N . ASP A 1 144 ? 41.057 30.276 -62.616 1.00 42.31 144 ASP A N 1
ATOM 1040 C CA . ASP A 1 144 ? 41.215 29.229 -63.653 1.00 42.31 144 ASP A CA 1
ATOM 1041 C C . ASP A 1 144 ? 41.668 27.798 -63.296 1.00 42.31 144 ASP A C 1
ATOM 1043 O O . ASP A 1 144 ? 42.852 27.564 -62.965 1.00 42.31 144 ASP A O 1
#

Radius of gyration: 27.47 Å; Cα contacts (8 Å, |Δi|>4): 188; chains: 1; bounding box: 64×52×85 Å

Organism: NCBI:txid1776032

pLDDT: mean 80.33, std 23.51, range [33.75, 98.38]

Solvent-accessible surface area (backbone atoms only — not comparable to full-atom values): 9014 Å² total; per-residue (Å²): 112,80,43,68,68,61,52,53,47,53,55,49,33,53,63,48,47,74,70,39,90,43,46,76,46,75,49,72,38,63,44,64,69,70,69,67,38,48,91,86,52,64,43,40,36,38,40,31,23,36,52,92,37,31,71,58,51,66,73,40,42,68,62,57,53,47,70,56,49,53,57,75,50,73,49,68,28,55,91,78,57,38,75,49,30,36,44,33,36,30,45,93,64,81,41,47,36,38,41,32,60,42,38,57,82,76,68,86,68,80,78,82,70,78,94,73,81,81,82,71,79,80,80,81,82,81,85,76,83,85,87,90,82,81,88,82,88,82,88,89,82,90,81,136

Sequence (144 aa):
MIPAAHQQFVHHAVAVLSRTPGIVGVAIGGSWQEQALDEFSDLDLVLVLDPAAAPRLLAERPAVAASLGRLLECFTGEHVGEPRLLICLYDEPLLHVDLKFVALPDRPGPASGGPGGALGAGRPRQRGAAGHAGPLPGARAAVD